Protein AF-A0A1C5K1S4-F1 (afdb_monomer)

Foldseek 3Di:
DDPPPPPPPPDPPPDDPVVVVVVVVVVVDDPDDADADPVRHGPDDDPDPCPPPPPPPPDDPPDPDDDD

Secondary structure (DSSP, 8-state):
------S-------S-HHHHHHHHHHT-S--PPPPB-TTS-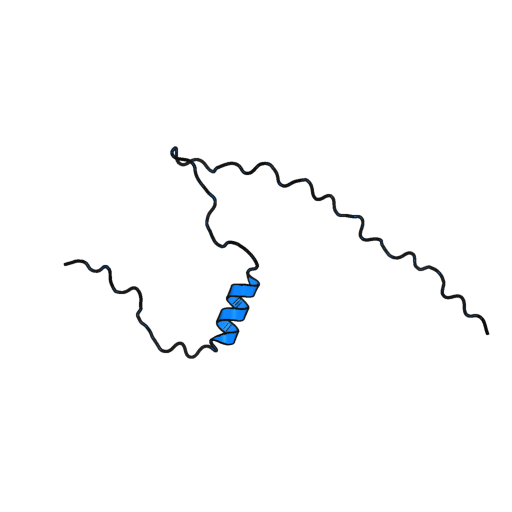B--PPP---------------------

Sequence (68 aa):
MSERDEAATGRPDDRDPRATREAEEAHGGSMAPGLVDDTGHPVTEPPAPDTAPEPSAMGTPGEDGTGS

Mean predicted aligned error: 18.43 Å

Nearest PDB structures (foldseek):
  4wqt-assembly2_H  TM=3.543E-01  e=6.335E+00  Thermus thermophilus HB8

Organism: NCBI:txid47865

Solvent-accessible surface area (backbone atoms only — not comparable to full-atom values): 5043 Å² total; per-residue (Å²): 134,82,90,82,79,81,87,69,85,76,64,84,68,88,63,59,71,65,60,54,49,51,56,62,58,68,65,75,67,84,85,68,77,83,60,56,48,99,87,69,47,71,58,78,70,73,80,72,78,84,75,64,78,71,76,68,77,72,72,74,88,72,76,87,72,88,78,134

pLDDT: mean 71.17, std 16.21, range [43.22, 96.25]

Structure (mmCIF, N/CA/C/O backbone):
data_AF-A0A1C5K1S4-F1
#
_entry.id   AF-A0A1C5K1S4-F1
#
loop_
_atom_site.group_PDB
_atom_site.id
_atom_site.type_symbol
_atom_site.label_atom_id
_atom_site.label_alt_id
_atom_site.label_comp_id
_atom_site.label_asym_id
_atom_site.label_entity_id
_atom_site.label_seq_id
_atom_site.pdbx_PDB_ins_code
_atom_site.Cartn_x
_atom_site.Cartn_y
_atom_site.Cartn_z
_atom_site.occupancy
_atom_site.B_iso_or_equiv
_atom_site.auth_seq_id
_atom_site.auth_comp_id
_atom_site.auth_asym_id
_atom_site.auth_atom_id
_atom_site.pdbx_PDB_model_num
ATOM 1 N N . MET A 1 1 ? -20.788 -25.360 -2.758 1.00 43.22 1 MET A N 1
ATOM 2 C 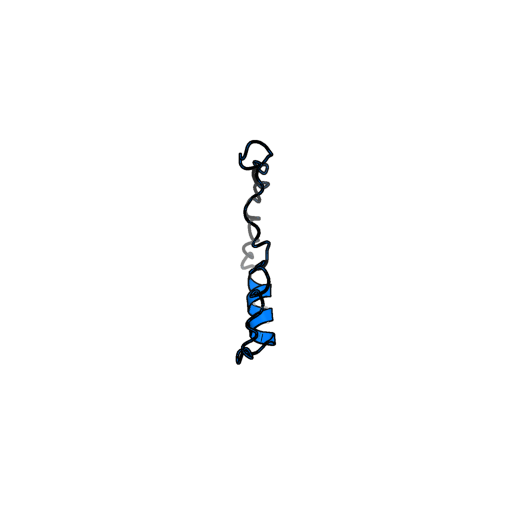CA . MET A 1 1 ? -19.632 -25.513 -3.661 1.00 43.22 1 MET A CA 1
ATOM 3 C C . MET A 1 1 ? -18.899 -24.190 -3.601 1.00 43.22 1 MET A C 1
ATOM 5 O O . MET A 1 1 ? -19.509 -23.177 -3.904 1.00 43.22 1 MET A O 1
ATOM 9 N N . SER A 1 2 ? -17.707 -24.181 -3.012 1.00 51.72 2 SER A N 1
ATOM 10 C CA . SER A 1 2 ? -16.966 -22.963 -2.678 1.00 51.72 2 SER A CA 1
ATOM 11 C C . SER A 1 2 ? -16.244 -22.429 -3.916 1.00 51.72 2 SER A C 1
ATOM 13 O O . SER A 1 2 ? -15.297 -23.060 -4.367 1.00 51.72 2 SER A O 1
ATOM 15 N N . GLU A 1 3 ? -16.645 -21.269 -4.434 1.00 61.59 3 GLU A N 1
ATOM 16 C CA . GLU A 1 3 ? -15.908 -20.507 -5.463 1.00 61.59 3 GLU A CA 1
ATOM 17 C C . GLU A 1 3 ? -14.737 -19.732 -4.829 1.00 61.59 3 GLU A C 1
ATOM 19 O O . GLU A 1 3 ? -14.613 -18.518 -4.953 1.00 61.59 3 GLU A O 1
ATOM 24 N N . ARG A 1 4 ? -13.901 -20.430 -4.053 1.00 61.62 4 ARG A N 1
ATOM 25 C CA . ARG A 1 4 ? -12.739 -19.846 -3.364 1.00 61.62 4 ARG A CA 1
ATOM 26 C C . ARG A 1 4 ? -11.425 -20.366 -3.944 1.00 61.62 4 ARG A C 1
ATOM 28 O O . ARG A 1 4 ? -10.512 -20.661 -3.186 1.00 61.62 4 ARG A O 1
ATOM 35 N N . ASP A 1 5 ? -11.360 -20.509 -5.262 1.00 52.47 5 ASP A N 1
ATOM 36 C CA . ASP A 1 5 ? -10.130 -20.882 -5.968 1.00 52.47 5 ASP A CA 1
ATOM 37 C C . ASP A 1 5 ? -10.165 -20.368 -7.420 1.00 52.47 5 ASP A C 1
ATOM 39 O O . ASP A 1 5 ? -10.106 -21.118 -8.378 1.00 52.47 5 ASP A O 1
ATOM 43 N N . GLU A 1 6 ? -10.337 -19.059 -7.598 1.00 55.12 6 GLU A N 1
ATOM 44 C CA . GLU A 1 6 ? -10.024 -18.363 -8.862 1.00 55.12 6 GLU A CA 1
ATOM 45 C C . GLU A 1 6 ? -9.042 -17.220 -8.548 1.00 55.12 6 GLU A C 1
ATOM 47 O O . GLU A 1 6 ? -9.188 -16.076 -8.966 1.00 55.12 6 GLU A O 1
ATOM 52 N N . ALA A 1 7 ? -8.045 -17.519 -7.709 1.00 53.25 7 ALA A N 1
ATOM 53 C CA . ALA A 1 7 ? -6.997 -16.580 -7.305 1.00 53.25 7 ALA A CA 1
ATOM 54 C C . ALA A 1 7 ? -5.748 -16.643 -8.203 1.00 53.25 7 ALA A C 1
ATOM 56 O O . ALA A 1 7 ? -4.747 -15.997 -7.910 1.00 53.25 7 ALA A O 1
ATOM 57 N N . ALA A 1 8 ? -5.771 -17.407 -9.295 1.00 56.69 8 ALA A N 1
ATOM 58 C CA . ALA A 1 8 ? -4.608 -17.559 -10.160 1.00 56.69 8 ALA A CA 1
ATOM 59 C C . ALA A 1 8 ? -5.016 -17.831 -11.610 1.00 56.69 8 ALA A C 1
ATOM 61 O O . ALA A 1 8 ? -4.670 -18.861 -12.186 1.00 56.69 8 ALA A O 1
ATOM 62 N N . THR A 1 9 ? -5.719 -16.891 -12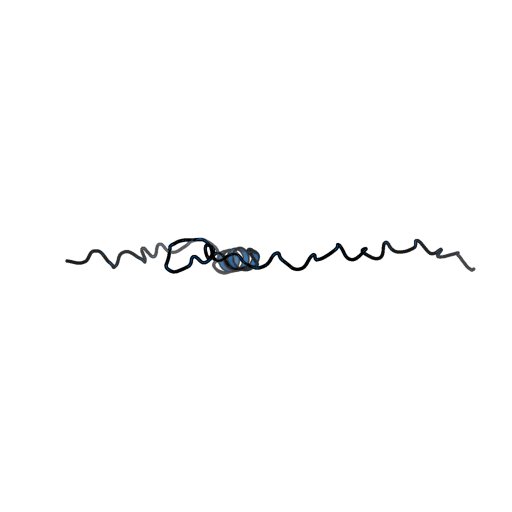.245 1.00 54.34 9 THR A N 1
ATOM 63 C CA . THR A 1 9 ? -5.800 -16.870 -13.711 1.00 54.34 9 THR A CA 1
ATOM 64 C C . THR A 1 9 ? -4.425 -16.473 -14.259 1.00 54.34 9 THR A C 1
ATOM 66 O O . THR A 1 9 ? -4.178 -15.316 -14.602 1.00 54.34 9 THR A O 1
ATOM 69 N N . GLY A 1 10 ? -3.501 -17.435 -14.267 1.00 57.41 10 GLY A N 1
ATOM 70 C CA . GLY A 1 10 ? -2.144 -17.338 -14.790 1.00 57.41 10 GLY A CA 1
ATOM 71 C C . GLY A 1 10 ? -2.150 -17.168 -16.303 1.00 57.41 10 GLY A C 1
ATOM 72 O O . GLY A 1 10 ? -1.810 -18.084 -17.049 1.00 57.41 10 GLY A O 1
ATOM 73 N N . ARG A 1 11 ? -2.539 -15.981 -16.774 1.00 63.03 11 ARG A N 1
ATOM 74 C CA . ARG A 1 11 ? -2.119 -15.529 -18.097 1.00 63.03 11 ARG A CA 1
ATOM 75 C C . ARG A 1 11 ? -0.589 -15.461 -18.049 1.00 63.03 11 ARG A C 1
ATOM 77 O O . ARG A 1 11 ? -0.081 -14.911 -17.070 1.00 63.03 11 ARG A O 1
ATOM 84 N N . PRO A 1 12 ? 0.145 -16.018 -19.029 1.00 60.31 12 PRO A N 1
ATOM 85 C CA . PRO A 1 12 ? 1.569 -15.746 -19.123 1.00 60.31 12 PRO A CA 1
ATOM 86 C C . PRO A 1 12 ? 1.715 -14.230 -19.155 1.00 60.31 12 PRO A C 1
ATOM 88 O O . PRO A 1 12 ? 1.152 -13.551 -20.014 1.00 60.31 12 PRO A O 1
ATOM 91 N N . ASP A 1 13 ? 2.343 -13.707 -18.114 1.00 67.38 13 ASP A N 1
ATOM 92 C CA . ASP A 1 13 ? 2.595 -12.293 -18.003 1.00 67.38 13 ASP A C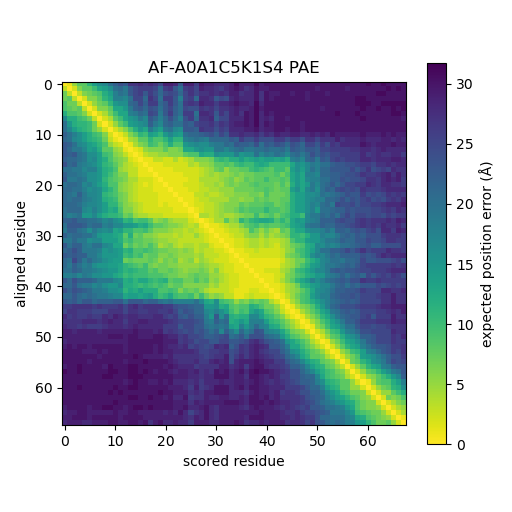A 1
ATOM 93 C C . ASP A 1 13 ? 3.712 -11.992 -19.000 1.00 67.38 13 ASP A C 1
ATOM 95 O O . ASP A 1 13 ? 4.863 -12.336 -18.760 1.00 67.38 13 ASP A O 1
ATOM 99 N N . ASP A 1 14 ? 3.370 -11.411 -20.155 1.00 75.69 14 ASP A N 1
ATOM 100 C CA . ASP A 1 14 ? 4.350 -10.994 -21.173 1.00 75.69 14 ASP A CA 1
ATOM 101 C C . ASP A 1 14 ? 5.260 -9.848 -20.674 1.00 75.69 14 ASP A C 1
ATOM 103 O O . ASP A 1 14 ? 6.123 -9.361 -21.407 1.00 75.69 14 ASP A O 1
ATOM 107 N N . ARG A 1 15 ? 5.059 -9.374 -19.435 1.00 76.06 15 ARG A N 1
ATOM 108 C CA . ARG A 1 15 ? 5.929 -8.387 -18.797 1.00 76.06 15 ARG A CA 1
ATOM 109 C C . ARG A 1 15 ? 7.217 -9.063 -18.347 1.00 76.06 15 ARG A C 1
ATOM 111 O O . ARG A 1 15 ? 7.236 -10.208 -17.904 1.00 76.06 15 ARG A O 1
ATOM 118 N N . ASP A 1 16 ? 8.308 -8.314 -18.440 1.00 88.31 16 ASP A N 1
ATOM 119 C CA . ASP A 1 16 ? 9.600 -8.780 -17.961 1.00 88.31 16 ASP A CA 1
ATOM 120 C C . ASP A 1 16 ? 9.536 -9.011 -16.433 1.00 88.31 16 ASP A C 1
ATOM 122 O O . ASP A 1 16 ? 9.230 -8.080 -15.679 1.00 88.31 16 ASP A O 1
ATOM 126 N N . PRO A 1 17 ? 9.818 -10.234 -15.946 1.00 87.38 17 PRO A N 1
ATOM 127 C CA . PRO A 1 17 ? 9.685 -10.564 -14.529 1.00 87.38 17 PRO A CA 1
ATOM 128 C C . PRO A 1 17 ? 10.677 -9.793 -13.651 1.00 87.38 17 PRO A C 1
ATOM 130 O O . PRO A 1 17 ? 10.409 -9.560 -12.471 1.00 87.38 17 PRO A O 1
ATOM 133 N N . ARG A 1 18 ? 11.820 -9.376 -14.210 1.00 88.44 18 ARG A N 1
ATOM 134 C CA . ARG A 1 18 ? 12.798 -8.552 -13.504 1.00 88.44 18 ARG A CA 1
ATOM 135 C C . ARG A 1 18 ? 12.304 -7.111 -13.400 1.00 88.44 18 ARG A C 1
ATOM 137 O O . ARG A 1 18 ? 12.406 -6.544 -12.320 1.00 88.44 18 ARG A O 1
ATOM 144 N N . ALA A 1 19 ? 11.686 -6.568 -14.449 1.00 87.12 19 ALA A N 1
ATOM 145 C CA . ALA A 1 19 ? 11.082 -5.235 -14.411 1.00 87.12 19 ALA A CA 1
ATOM 146 C C . ALA A 1 19 ? 9.933 -5.131 -13.388 1.00 87.12 19 ALA A C 1
ATOM 148 O O . ALA A 1 19 ? 9.852 -4.144 -12.660 1.00 87.12 19 ALA A O 1
ATOM 149 N N . THR A 1 20 ? 9.075 -6.153 -13.285 1.00 86.50 20 THR A N 1
ATOM 150 C CA . THR A 1 20 ? 8.013 -6.198 -12.261 1.00 86.50 20 THR A CA 1
ATOM 151 C C . THR A 1 20 ? 8.602 -6.195 -10.852 1.00 86.50 20 THR A C 1
ATOM 153 O O . THR A 1 20 ? 8.192 -5.396 -10.015 1.00 86.50 20 THR A O 1
ATOM 156 N N . ARG A 1 21 ? 9.620 -7.028 -10.607 1.00 84.06 21 ARG A N 1
ATOM 157 C CA . ARG A 1 21 ? 10.298 -7.087 -9.309 1.00 84.06 21 ARG A CA 1
ATOM 158 C C . ARG A 1 21 ? 10.981 -5.767 -8.944 1.00 84.06 21 ARG A C 1
ATOM 160 O O . ARG A 1 21 ? 10.873 -5.326 -7.807 1.00 84.06 21 ARG A O 1
ATOM 167 N N . GLU A 1 22 ? 11.671 -5.138 -9.894 1.00 88.12 22 GLU A N 1
ATOM 168 C CA . GLU A 1 22 ? 12.318 -3.836 -9.684 1.00 88.12 22 GLU A CA 1
ATOM 169 C C . GLU A 1 22 ? 11.293 -2.749 -9.326 1.00 88.12 22 GLU A C 1
ATOM 171 O O . GLU A 1 22 ? 11.551 -1.929 -8.447 1.00 88.12 22 GLU A O 1
ATOM 176 N N . ALA A 1 23 ? 10.118 -2.757 -9.963 1.00 87.06 23 ALA A N 1
ATOM 177 C CA . ALA A 1 23 ? 9.044 -1.818 -9.649 1.00 87.06 23 ALA A CA 1
ATOM 178 C C . ALA A 1 23 ? 8.467 -2.039 -8.240 1.00 87.06 23 ALA A C 1
ATOM 180 O O . ALA A 1 23 ? 8.268 -1.074 -7.506 1.00 87.06 23 ALA A O 1
ATOM 181 N N . GLU A 1 24 ? 8.243 -3.296 -7.847 1.00 86.62 24 GLU A N 1
ATOM 182 C CA . GLU A 1 24 ? 7.764 -3.641 -6.504 1.00 86.62 24 GLU A CA 1
ATOM 183 C C . GLU A 1 24 ? 8.763 -3.223 -5.414 1.00 86.62 24 GLU A C 1
ATOM 185 O O . GLU A 1 24 ? 8.382 -2.649 -4.394 1.00 86.62 24 GLU A O 1
ATOM 190 N N . GLU A 1 25 ? 10.054 -3.464 -5.649 1.00 87.25 25 GLU A N 1
ATOM 191 C CA . GLU A 1 25 ? 11.140 -3.111 -4.731 1.00 87.25 25 GLU A CA 1
ATOM 192 C C . GLU A 1 25 ? 11.335 -1.589 -4.618 1.00 87.25 25 GLU A C 1
ATOM 194 O O . GLU A 1 25 ? 11.631 -1.075 -3.536 1.00 87.25 25 GLU A O 1
ATOM 199 N N . ALA A 1 26 ? 11.073 -0.843 -5.697 1.00 91.62 26 ALA A N 1
ATOM 200 C CA . ALA A 1 26 ? 11.130 0.618 -5.704 1.00 91.62 26 ALA A CA 1
ATOM 201 C C . ALA A 1 26 ? 10.090 1.287 -4.788 1.00 91.62 26 ALA A C 1
ATOM 203 O O . ALA A 1 26 ? 10.264 2.452 -4.429 1.00 91.62 26 ALA A O 1
ATOM 204 N N . HIS A 1 27 ? 9.030 0.583 -4.374 1.00 89.00 27 HIS A N 1
ATOM 205 C CA . HIS A 1 27 ? 8.060 1.128 -3.419 1.00 89.00 27 HIS A CA 1
ATOM 206 C C . HIS A 1 27 ? 8.650 1.341 -2.019 1.00 89.00 27 HIS A C 1
ATOM 208 O O . HIS A 1 27 ? 8.089 2.115 -1.245 1.00 89.00 2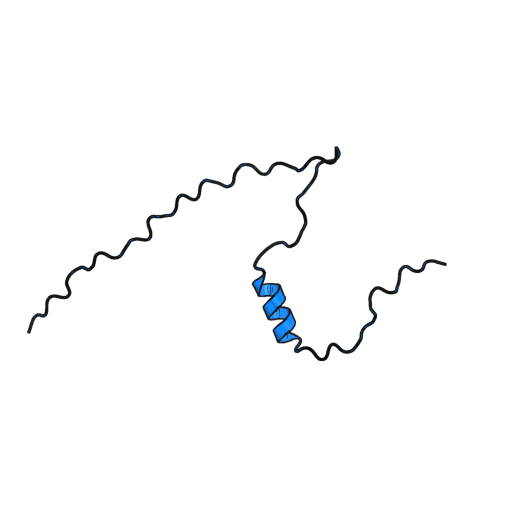7 HIS A O 1
ATOM 214 N N . GLY A 1 28 ? 9.795 0.721 -1.704 1.00 87.88 28 GLY A N 1
ATOM 215 C CA . GLY A 1 28 ? 10.644 1.125 -0.580 1.00 87.88 28 GLY A CA 1
ATOM 216 C C . GLY A 1 28 ? 9.992 1.055 0.805 1.00 87.88 28 GLY A C 1
ATOM 217 O O . GLY A 1 28 ? 10.449 1.738 1.720 1.00 87.88 28 GLY A O 1
ATOM 218 N N . GLY A 1 29 ? 8.927 0.269 0.988 1.00 86.06 29 GLY A N 1
ATOM 219 C CA . GLY A 1 29 ? 8.204 0.234 2.256 1.00 86.06 29 GLY A CA 1
ATOM 220 C C . GLY A 1 29 ? 6.989 -0.688 2.277 1.00 86.06 29 GLY A C 1
ATOM 221 O O . GLY A 1 29 ? 6.642 -1.340 1.293 1.00 86.06 29 GLY A O 1
ATOM 222 N N . SER A 1 30 ? 6.347 -0.750 3.445 1.00 84.06 30 SER A N 1
ATOM 223 C CA . SER A 1 30 ? 5.118 -1.515 3.648 1.00 84.06 30 SER A CA 1
ATOM 224 C C . SER A 1 30 ? 3.960 -0.895 2.864 1.00 84.06 30 SER A C 1
ATOM 226 O O . SER A 1 30 ? 3.648 0.278 3.043 1.00 84.06 30 SER A O 1
ATOM 228 N N . MET A 1 31 ? 3.282 -1.704 2.049 1.00 88.50 31 MET A N 1
ATOM 229 C CA . MET A 1 31 ? 1.989 -1.351 1.443 1.00 88.50 31 MET A CA 1
ATOM 230 C C . MET A 1 31 ? 0.799 -1.719 2.342 1.00 88.50 31 MET A C 1
ATOM 232 O O . MET A 1 31 ? -0.352 -1.639 1.909 1.00 88.50 31 MET A O 1
ATOM 236 N N . ALA A 1 32 ? 1.048 -2.181 3.572 1.00 87.44 32 ALA A N 1
ATOM 237 C CA . ALA A 1 32 ? -0.030 -2.549 4.473 1.00 87.44 32 ALA A CA 1
ATOM 238 C C . ALA A 1 32 ? -0.857 -1.307 4.850 1.00 87.44 32 ALA A C 1
ATOM 240 O O . ALA A 1 32 ? -0.284 -0.241 5.093 1.00 87.44 32 ALA A O 1
ATOM 241 N N . PRO A 1 33 ? -2.194 -1.428 4.935 1.00 85.00 33 PRO A N 1
ATOM 242 C CA . PRO A 1 33 ? -2.998 -0.388 5.559 1.00 85.00 33 PRO A CA 1
ATOM 243 C C . PRO A 1 33 ? -2.566 -0.202 7.023 1.00 85.00 33 PRO A C 1
ATOM 245 O O . PRO A 1 33 ? -1.983 -1.103 7.631 1.00 85.00 33 PRO A O 1
ATOM 248 N N . GLY A 1 34 ? -2.874 0.962 7.599 1.00 89.12 34 GLY A N 1
ATOM 249 C CA . GLY A 1 34 ? -2.579 1.244 9.005 1.00 89.12 34 GLY A CA 1
ATOM 250 C C . GLY A 1 34 ? -3.239 0.244 9.963 1.00 89.12 34 GLY A C 1
ATOM 251 O O . GLY A 1 34 ? -4.311 -0.296 9.678 1.00 89.12 34 GLY A O 1
ATOM 252 N N . LEU A 1 35 ? -2.596 0.007 11.109 1.00 89.56 35 LEU A N 1
ATOM 253 C CA . LEU A 1 35 ? -3.116 -0.874 12.154 1.00 89.56 35 LEU A CA 1
ATOM 254 C C . LEU A 1 35 ? -4.297 -0.209 12.879 1.00 89.56 35 LEU A C 1
ATOM 256 O O . LEU A 1 35 ? -4.233 0.969 13.228 1.00 89.56 35 LEU A O 1
ATOM 260 N N . VAL A 1 36 ? -5.353 -0.979 13.140 1.00 92.69 36 VAL A N 1
ATOM 261 C CA . VAL A 1 36 ? -6.479 -0.586 14.001 1.00 92.69 36 VAL A CA 1
ATOM 262 C C . VAL A 1 36 ? -6.538 -1.497 15.226 1.00 92.69 36 VAL A C 1
ATOM 264 O O . VAL A 1 36 ? -6.124 -2.656 15.153 1.00 92.69 36 VAL A O 1
ATOM 267 N N . ASP A 1 37 ? -7.018 -0.972 16.348 1.00 91.50 37 ASP A N 1
ATOM 268 C CA . ASP A 1 37 ? -7.277 -1.748 17.559 1.00 91.50 37 ASP A CA 1
ATOM 269 C C . ASP A 1 37 ? -8.556 -2.604 17.436 1.00 91.50 37 ASP A C 1
ATOM 271 O O . ASP A 1 37 ? -9.250 -2.604 16.415 1.00 91.50 37 ASP A O 1
ATOM 275 N N . ASP A 1 38 ? -8.871 -3.366 18.483 1.00 96.25 38 ASP A N 1
ATOM 276 C CA . ASP A 1 38 ? -10.052 -4.234 18.557 1.00 96.25 38 ASP A CA 1
ATOM 277 C C . ASP A 1 38 ? -11.382 -3.464 18.596 1.00 96.25 38 ASP A C 1
ATOM 279 O O . ASP A 1 38 ? -12.441 -4.036 18.328 1.00 96.25 38 ASP A O 1
ATOM 283 N N . THR A 1 39 ? -11.332 -2.161 18.868 1.00 95.81 39 THR A N 1
ATOM 284 C CA . THR A 1 39 ? -12.481 -1.252 18.804 1.00 95.81 39 THR A CA 1
ATOM 285 C C . THR A 1 39 ? -12.673 -0.641 17.412 1.00 95.81 39 THR A C 1
ATOM 287 O O . THR A 1 39 ? -13.698 -0.011 17.145 1.00 95.81 39 THR A O 1
ATOM 290 N N . GLY A 1 40 ? -11.727 -0.879 16.496 1.00 94.44 40 GLY A N 1
ATOM 291 C CA . GLY A 1 40 ? -11.739 -0.365 15.130 1.00 94.44 40 GLY A CA 1
ATOM 292 C C . GLY A 1 40 ? -11.169 1.047 14.997 1.00 94.44 40 GLY A C 1
ATOM 293 O O . GLY A 1 40 ? -11.391 1.695 13.971 1.00 94.44 40 GLY A O 1
ATOM 294 N N . HIS A 1 41 ? -10.447 1.543 16.003 1.00 93.56 41 HIS A N 1
ATOM 295 C CA . HIS A 1 41 ? -9.788 2.844 15.943 1.00 93.56 41 HIS A CA 1
ATOM 296 C C . HIS A 1 41 ? -8.330 2.704 15.481 1.00 93.56 41 HIS A C 1
ATOM 298 O O . HIS A 1 41 ? -7.671 1.728 15.838 1.00 93.56 41 HIS A O 1
ATOM 304 N N . PRO A 1 42 ? -7.801 3.642 14.667 1.00 91.50 42 PRO A N 1
ATOM 305 C CA . PRO A 1 42 ? -6.393 3.624 14.279 1.00 91.50 42 PRO A CA 1
ATOM 306 C C . PRO A 1 42 ? -5.488 3.588 15.509 1.00 91.50 42 PRO A C 1
ATOM 308 O O . PRO A 1 42 ? -5.630 4.420 16.406 1.00 91.50 42 PRO A O 1
ATOM 311 N N . VAL A 1 43 ? -4.540 2.650 15.531 1.00 90.81 43 VAL A N 1
ATOM 312 C CA . VAL A 1 43 ? -3.488 2.628 16.546 1.00 90.81 43 VAL A CA 1
ATOM 313 C C . VAL A 1 43 ? -2.583 3.815 16.251 1.00 90.81 43 VAL A C 1
ATOM 315 O O . VAL A 1 43 ? -1.819 3.797 15.290 1.00 90.81 43 VAL A O 1
ATOM 318 N N . THR A 1 44 ? -2.716 4.884 17.032 1.00 79.62 44 THR A N 1
ATOM 319 C CA . THR A 1 44 ? -1.895 6.084 16.880 1.00 79.62 44 THR A CA 1
ATOM 320 C C . THR A 1 44 ? -0.430 5.702 17.073 1.00 79.62 44 THR A C 1
ATOM 322 O O . THR A 1 44 ? -0.011 5.385 18.188 1.00 79.62 44 THR A O 1
ATOM 325 N N . GLU A 1 45 ? 0.364 5.721 16.004 1.00 65.88 45 GLU A N 1
ATOM 326 C CA . GLU A 1 45 ? 1.815 5.716 16.158 1.00 65.88 45 GLU A CA 1
ATOM 327 C C . GLU A 1 45 ? 2.216 7.004 16.898 1.00 65.88 45 GLU A C 1
ATOM 329 O O . GLU A 1 45 ? 1.616 8.062 16.661 1.00 65.88 45 GLU A O 1
ATOM 334 N N . PRO A 1 46 ? 3.184 6.952 17.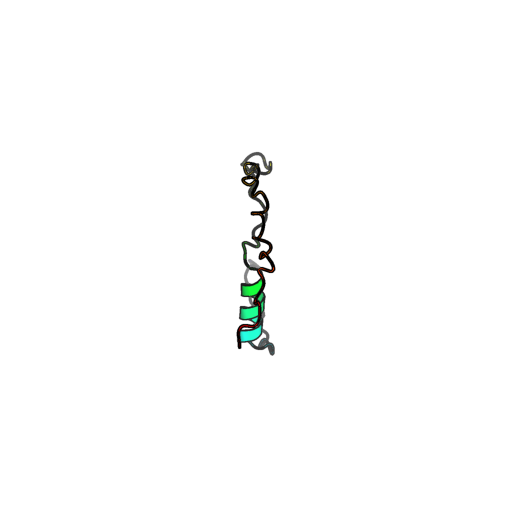833 1.00 66.88 46 PRO A N 1
ATOM 335 C CA . PRO A 1 46 ? 3.735 8.175 18.398 1.00 66.88 46 PRO A CA 1
ATOM 336 C C . PRO A 1 46 ? 4.202 9.071 17.243 1.00 66.88 46 PRO A C 1
ATOM 338 O O . PRO A 1 46 ? 4.657 8.534 16.227 1.00 66.88 46 PRO A O 1
ATOM 341 N N . PRO A 1 47 ? 4.086 10.410 17.359 1.00 62.59 47 PRO A N 1
ATOM 342 C CA . PRO A 1 47 ? 4.579 11.296 16.314 1.00 62.59 47 PRO A CA 1
ATOM 343 C C . PRO A 1 47 ? 6.006 10.870 15.982 1.00 62.59 47 PRO A C 1
ATOM 345 O O . PRO A 1 47 ? 6.810 10.668 16.899 1.00 62.59 47 PRO A O 1
ATOM 348 N N . ALA A 1 48 ? 6.278 10.656 14.690 1.00 65.00 48 ALA A N 1
ATOM 349 C CA . ALA A 1 48 ? 7.611 10.314 14.220 1.00 65.00 48 ALA A CA 1
ATOM 350 C C . ALA A 1 48 ? 8.613 11.243 14.920 1.00 65.00 48 ALA A C 1
ATOM 352 O O . ALA A 1 48 ? 8.306 12.435 15.054 1.00 65.00 48 ALA A O 1
ATOM 353 N N . PRO A 1 49 ? 9.758 10.733 15.419 1.00 60.34 49 PRO A N 1
ATOM 354 C CA . PRO A 1 49 ? 10.760 11.613 15.992 1.00 60.34 49 PRO A CA 1
ATOM 355 C C . PRO A 1 49 ? 11.025 12.703 14.964 1.00 60.34 49 PRO A C 1
ATOM 357 O O . PRO A 1 49 ? 11.248 12.393 13.791 1.00 60.34 49 PRO A O 1
ATOM 360 N N . ASP A 1 50 ? 10.899 13.951 15.417 1.00 56.84 50 ASP A N 1
ATOM 361 C CA . ASP A 1 50 ? 11.193 15.162 14.666 1.00 56.84 50 ASP A CA 1
ATOM 362 C C . ASP A 1 50 ? 12.599 14.979 14.098 1.00 56.84 50 ASP A C 1
ATOM 364 O O . ASP A 1 50 ? 13.611 15.186 14.770 1.00 56.84 50 ASP A O 1
ATOM 368 N N . THR A 1 51 ? 12.673 14.438 12.885 1.00 61.16 51 THR A N 1
ATOM 369 C CA . THR A 1 51 ? 13.912 14.391 12.140 1.00 61.16 51 THR A CA 1
ATOM 370 C C . THR A 1 51 ? 14.015 15.807 11.635 1.00 61.16 51 THR A C 1
ATOM 372 O O . THR A 1 51 ? 13.590 16.117 10.521 1.00 61.16 51 THR A O 1
ATOM 375 N N . ALA A 1 52 ? 14.487 16.687 12.521 1.00 56.38 52 ALA A N 1
ATOM 376 C CA . ALA A 1 52 ? 14.973 17.989 12.137 1.00 56.38 52 ALA A CA 1
ATOM 377 C C . ALA A 1 52 ? 15.809 17.760 10.875 1.00 56.38 52 ALA A C 1
ATOM 379 O O . ALA A 1 52 ? 16.599 16.807 10.855 1.00 56.38 52 ALA A O 1
ATOM 380 N N . PRO A 1 53 ? 15.622 18.546 9.802 1.00 56.56 53 PRO A N 1
ATOM 381 C CA . PRO A 1 53 ? 16.560 18.484 8.706 1.00 56.56 53 PRO A CA 1
ATOM 382 C C . PRO A 1 53 ? 17.930 18.737 9.329 1.00 56.56 53 PRO A C 1
ATOM 384 O O . PRO A 1 53 ? 18.203 19.846 9.794 1.00 56.56 53 PRO A O 1
ATOM 387 N N . GLU A 1 54 ? 18.764 17.692 9.393 1.00 56.62 54 GLU A N 1
ATOM 388 C CA . GLU A 1 54 ? 20.204 17.848 9.532 1.00 56.62 54 GLU A CA 1
ATOM 389 C C . GLU A 1 54 ? 20.539 19.006 8.595 1.00 56.62 54 GLU A C 1
ATOM 391 O O . GLU A 1 54 ? 20.132 18.945 7.421 1.00 56.62 54 GLU A O 1
ATOM 396 N N . PRO A 1 55 ? 21.165 20.100 9.066 1.00 52.00 55 PRO A N 1
ATOM 397 C CA . PRO A 1 55 ? 21.663 21.082 8.138 1.00 52.00 55 PRO A CA 1
ATOM 398 C C . PRO A 1 55 ? 22.661 20.304 7.297 1.00 52.00 55 PRO A C 1
ATOM 400 O O . PRO A 1 55 ? 23.773 20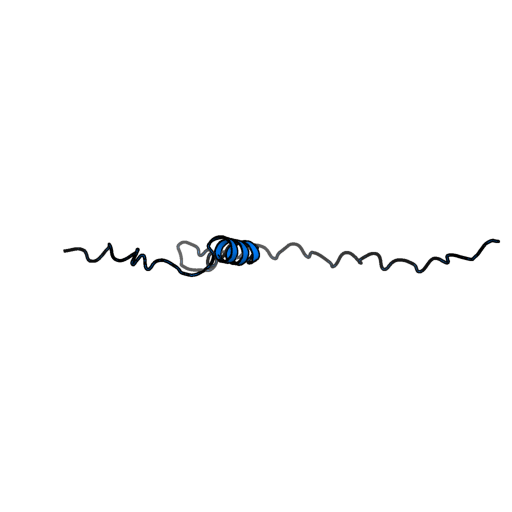.032 7.745 1.00 52.00 55 PRO A O 1
ATOM 403 N N . SER A 1 56 ? 22.222 19.880 6.105 1.00 51.66 56 SER A N 1
ATOM 404 C CA . SER A 1 56 ? 23.092 19.419 5.042 1.00 51.66 56 SER A CA 1
ATOM 405 C C . SER A 1 56 ? 24.198 20.434 5.058 1.00 51.66 56 SER A C 1
ATOM 407 O O . SER A 1 56 ? 23.913 21.617 4.852 1.00 51.66 56 SER A O 1
ATOM 409 N N . ALA A 1 57 ? 25.387 19.993 5.469 1.00 56.62 57 ALA A N 1
ATOM 410 C CA . ALA A 1 57 ? 26.563 20.821 5.539 1.00 56.62 57 ALA A CA 1
ATOM 411 C C . ALA A 1 57 ? 26.708 21.404 4.141 1.00 56.62 57 ALA A C 1
ATOM 413 O O . ALA A 1 57 ? 27.170 20.746 3.209 1.00 56.62 57 ALA A O 1
ATOM 414 N N . MET A 1 58 ? 26.159 22.604 3.980 1.00 51.97 58 MET A N 1
ATOM 415 C CA . MET A 1 58 ? 26.223 23.390 2.780 1.00 51.97 58 MET A CA 1
ATOM 416 C C . MET A 1 58 ? 27.699 23.694 2.710 1.00 51.97 58 MET A C 1
ATOM 418 O O . MET A 1 58 ? 28.205 24.463 3.528 1.00 51.97 58 MET A O 1
ATOM 422 N N . GLY A 1 59 ? 28.387 22.926 1.862 1.00 48.28 59 GLY A N 1
ATOM 423 C CA . GLY A 1 59 ? 29.827 22.963 1.733 1.00 48.28 59 GLY A CA 1
ATOM 424 C C . GLY A 1 59 ? 30.254 24.415 1.715 1.00 48.28 59 GLY A C 1
ATOM 425 O O . GLY A 1 59 ? 29.758 25.202 0.910 1.00 48.28 59 GLY A O 1
ATOM 426 N N . THR A 1 60 ? 31.118 24.790 2.652 1.00 54.25 60 THR A N 1
ATOM 427 C CA . THR A 1 60 ? 31.802 26.070 2.552 1.00 54.25 60 THR A CA 1
ATOM 428 C C . THR A 1 60 ? 32.475 26.079 1.180 1.00 54.25 60 THR A C 1
ATOM 430 O O . THR A 1 60 ? 33.237 25.143 0.908 1.00 54.25 60 THR A O 1
ATOM 433 N N . PRO A 1 61 ? 32.230 27.066 0.303 1.00 57.59 61 PRO A N 1
ATOM 434 C CA . PRO A 1 61 ? 33.058 27.251 -0.876 1.00 57.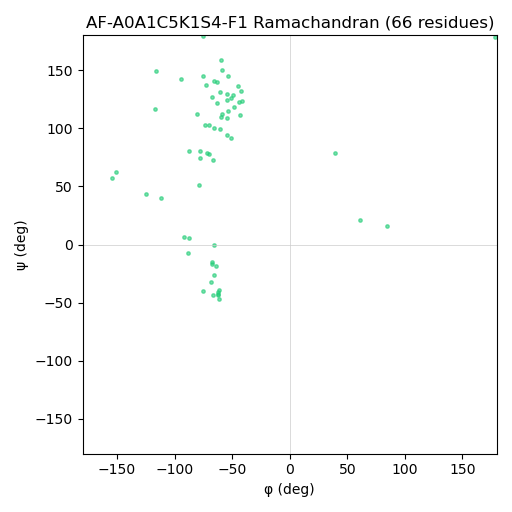59 61 PRO A CA 1
ATOM 435 C C . PRO A 1 61 ? 34.401 27.792 -0.375 1.00 57.59 61 PRO A C 1
ATOM 437 O O . PRO A 1 61 ? 34.643 28.993 -0.347 1.00 57.59 61 PRO A O 1
ATOM 440 N N . GLY A 1 62 ? 35.228 26.894 0.151 1.00 47.50 62 GLY A N 1
ATOM 441 C CA . GLY A 1 62 ? 36.566 27.181 0.634 1.00 47.50 62 GLY A CA 1
ATOM 442 C C . GLY A 1 62 ? 37.536 27.069 -0.526 1.00 47.50 62 GLY A C 1
ATOM 443 O O . GLY A 1 62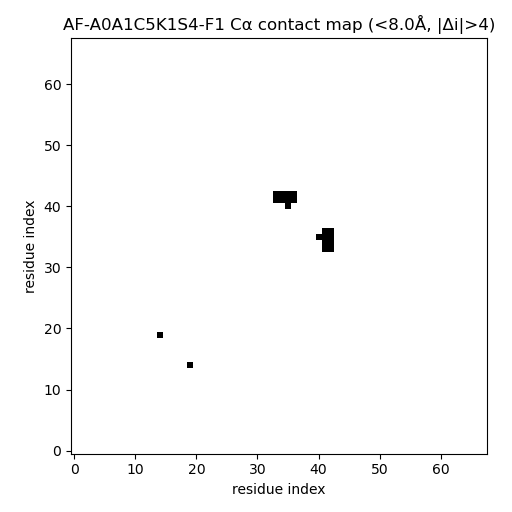 ? 38.146 26.025 -0.709 1.00 47.50 62 GLY A O 1
ATOM 444 N N . GLU A 1 63 ? 37.592 28.135 -1.320 1.00 60.56 63 GLU A N 1
ATOM 445 C CA . GLU A 1 63 ? 38.837 28.732 -1.807 1.00 60.56 63 GLU A CA 1
ATOM 446 C C . GLU A 1 63 ? 39.951 27.735 -2.196 1.00 60.56 63 GLU A C 1
ATOM 448 O O . GLU A 1 63 ? 40.942 27.588 -1.481 1.00 60.56 63 GLU A O 1
ATOM 453 N N . ASP A 1 64 ? 39.866 27.111 -3.374 1.00 59.69 64 ASP A N 1
ATOM 454 C CA . ASP A 1 64 ? 41.058 26.598 -4.053 1.00 59.69 64 ASP A CA 1
ATOM 455 C C . ASP A 1 64 ? 41.788 27.766 -4.732 1.00 59.69 64 ASP A C 1
ATOM 457 O O . ASP A 1 64 ? 41.764 27.989 -5.942 1.00 59.69 64 ASP A O 1
ATOM 461 N N . GLY A 1 65 ? 42.447 28.561 -3.888 1.00 51.22 65 GLY A N 1
ATOM 462 C CA . GLY A 1 65 ? 43.435 29.536 -4.313 1.00 51.22 65 GLY A CA 1
ATOM 463 C C . GLY A 1 65 ? 44.566 28.833 -5.058 1.00 51.22 65 GLY A C 1
ATOM 464 O O . GLY A 1 65 ? 45.345 28.074 -4.485 1.00 51.22 65 GLY A O 1
ATOM 465 N N . THR A 1 66 ? 44.653 29.113 -6.351 1.00 62.00 66 THR A N 1
ATOM 466 C CA . THR A 1 66 ? 45.760 28.769 -7.240 1.00 62.00 66 THR A CA 1
ATOM 467 C C . THR A 1 66 ? 47.107 29.163 -6.621 1.00 62.00 66 THR A C 1
ATOM 469 O O . THR A 1 66 ? 47.369 30.349 -6.413 1.00 62.00 66 THR A O 1
ATOM 472 N N . GLY A 1 67 ? 47.979 28.188 -6.371 1.00 56.09 67 GLY A N 1
ATOM 473 C CA . GLY A 1 67 ? 49.392 28.399 -6.059 1.00 56.09 67 GLY A CA 1
ATOM 474 C C . GLY A 1 67 ? 50.239 27.765 -7.155 1.00 56.09 67 GLY A C 1
ATOM 475 O O . GLY A 1 67 ? 50.120 26.565 -7.389 1.00 56.09 67 GLY A O 1
ATOM 476 N N . SER A 1 68 ? 50.999 28.602 -7.864 1.00 56.62 68 SER A N 1
ATOM 477 C CA . SER A 1 68 ? 51.899 28.244 -8.974 1.00 56.62 68 SER A CA 1
ATOM 478 C C . SER A 1 68 ? 53.145 27.486 -8.527 1.00 56.62 68 SER A C 1
ATOM 480 O O . SER A 1 68 ? 53.549 27.662 -7.356 1.00 56.62 68 SER A O 1
#

Radius of gyration: 25.51 Å; Cα contacts (8 Å, |Δi|>4): 10; chains: 1; bounding box: 72×55×40 Å